Protein AF-A0A3D5VSG0-F1 (afdb_monomer_lite)

Radius of gyration: 18.74 Å; chains: 1; bounding box: 34×34×51 Å

Secondary structure (DSSP, 8-state):
-PPP-HHHHHHHHHHHHHHHHHHHHHHHHHHHHTT---S-------------S-------

pLDDT: mean 72.83, std 16.89, range [44.62, 93.19]

Structure (mmCIF, N/CA/C/O backbone):
data_AF-A0A3D5VSG0-F1
#
_entry.id   AF-A0A3D5VSG0-F1
#
loop_
_atom_site.group_PDB
_atom_site.id
_atom_site.type_symbol
_atom_site.label_atom_id
_atom_site.label_alt_id
_atom_site.label_comp_id
_atom_site.label_asym_id
_atom_site.label_entity_id
_atom_site.label_seq_id
_atom_site.pdbx_PDB_ins_code
_atom_site.Cartn_x
_atom_site.Cartn_y
_atom_site.Cartn_z
_atom_site.occupancy
_atom_site.B_iso_or_equiv
_atom_site.auth_seq_id
_atom_site.auth_comp_id
_atom_site.auth_asym_id
_atom_site.auth_atom_id
_atom_site.pdbx_PDB_model_num
ATOM 1 N N . MET A 1 1 ? 17.364 5.335 -23.610 1.00 71.12 1 MET A N 1
ATOM 2 C CA . MET A 1 1 ? 16.189 5.212 -22.719 1.00 71.12 1 MET A CA 1
ATOM 3 C C . MET A 1 1 ? 16.376 3.940 -21.915 1.00 71.12 1 MET A C 1
ATOM 5 O O . MET A 1 1 ? 16.619 2.911 -22.532 1.00 71.12 1 MET A O 1
ATOM 9 N N . ALA A 1 2 ? 16.381 4.004 -20.581 1.00 80.50 2 ALA A N 1
ATOM 10 C CA . ALA A 1 2 ? 16.440 2.786 -19.774 1.00 80.50 2 ALA A CA 1
ATOM 11 C C . ALA A 1 2 ? 15.183 1.954 -20.056 1.00 80.50 2 ALA A C 1
ATOM 13 O O . ALA A 1 2 ? 14.093 2.518 -20.149 1.00 80.50 2 ALA A O 1
ATOM 14 N N . THR A 1 3 ? 15.329 0.643 -20.231 1.00 77.50 3 THR A N 1
ATOM 15 C CA . THR A 1 3 ? 14.185 -0.259 -20.377 1.00 77.50 3 THR A CA 1
ATOM 16 C C . THR A 1 3 ? 13.326 -0.161 -19.114 1.00 77.50 3 THR A C 1
ATOM 18 O O . THR A 1 3 ? 13.848 -0.428 -18.026 1.00 77.50 3 THR A O 1
ATOM 21 N N . PRO A 1 4 ? 12.048 0.242 -19.209 1.00 84.88 4 PRO A N 1
ATOM 22 C CA . PRO A 1 4 ? 11.172 0.282 -18.046 1.00 84.88 4 PRO A CA 1
ATOM 23 C C . PRO A 1 4 ? 11.061 -1.118 -17.430 1.00 84.88 4 PRO A C 1
ATOM 25 O O . PRO A 1 4 ? 10.674 -2.083 -18.090 1.00 84.88 4 PRO A O 1
ATOM 28 N N . ASN A 1 5 ? 11.448 -1.243 -16.158 1.00 85.00 5 ASN A N 1
ATOM 29 C CA . ASN A 1 5 ? 11.363 -2.498 -15.416 1.00 85.00 5 ASN A CA 1
ATOM 30 C C . ASN A 1 5 ? 9.957 -2.639 -14.820 1.00 85.00 5 ASN A C 1
ATOM 32 O O . ASN A 1 5 ? 9.712 -2.358 -13.644 1.00 85.00 5 ASN A O 1
ATOM 36 N N . TYR A 1 6 ? 9.025 -3.079 -15.663 1.00 86.44 6 TYR A N 1
ATOM 37 C CA . TYR A 1 6 ? 7.617 -3.240 -15.303 1.00 86.44 6 TYR A CA 1
ATOM 38 C C . TYR A 1 6 ? 7.387 -4.236 -14.153 1.00 86.44 6 TYR A C 1
ATOM 40 O O . TYR A 1 6 ? 6.43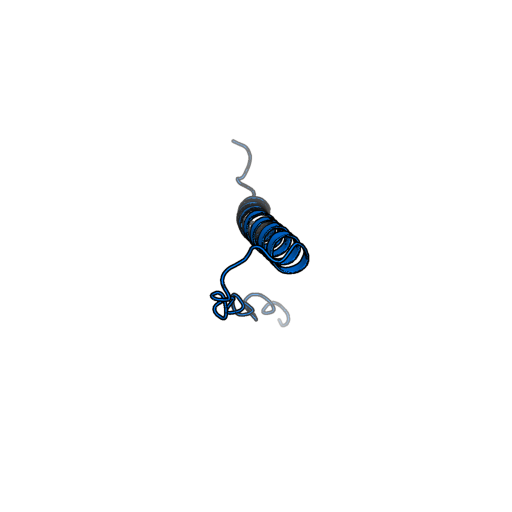4 -4.078 -13.388 1.00 86.44 6 TYR A O 1
ATOM 48 N N . GLY A 1 7 ? 8.274 -5.223 -13.975 1.00 91.81 7 GLY A N 1
ATOM 49 C CA . GLY A 1 7 ? 8.209 -6.163 -12.851 1.00 91.81 7 GLY A CA 1
ATOM 50 C C . GLY A 1 7 ? 8.415 -5.469 -11.502 1.00 91.81 7 GLY A C 1
ATOM 51 O O . GLY A 1 7 ? 7.656 -5.689 -10.554 1.00 91.81 7 GLY A O 1
ATOM 52 N N . TYR A 1 8 ? 9.394 -4.566 -11.427 1.00 89.56 8 TYR A N 1
ATOM 53 C CA . TYR A 1 8 ? 9.644 -3.775 -10.226 1.00 89.56 8 TYR A CA 1
ATOM 54 C C . TYR A 1 8 ? 8.528 -2.756 -9.960 1.00 89.56 8 TYR A C 1
ATOM 56 O O . TYR A 1 8 ? 8.063 -2.646 -8.826 1.00 89.56 8 TYR A O 1
ATOM 64 N N . GLU A 1 9 ? 8.038 -2.060 -10.990 1.00 90.50 9 GLU A N 1
ATOM 65 C CA . GLU A 1 9 ? 6.934 -1.098 -10.844 1.00 90.50 9 GLU A CA 1
ATOM 66 C C . GLU A 1 9 ? 5.638 -1.753 -10.351 1.00 90.50 9 GLU A C 1
ATOM 68 O O . GLU A 1 9 ? 4.940 -1.188 -9.503 1.00 90.50 9 GLU A O 1
ATOM 73 N N . LYS A 1 10 ? 5.327 -2.963 -10.834 1.00 91.94 10 LYS A N 1
ATOM 74 C CA . LYS A 1 10 ? 4.184 -3.747 -10.350 1.00 91.94 10 LYS A CA 1
ATOM 75 C C . LYS A 1 10 ? 4.346 -4.091 -8.869 1.00 91.94 10 LYS A C 1
ATOM 77 O 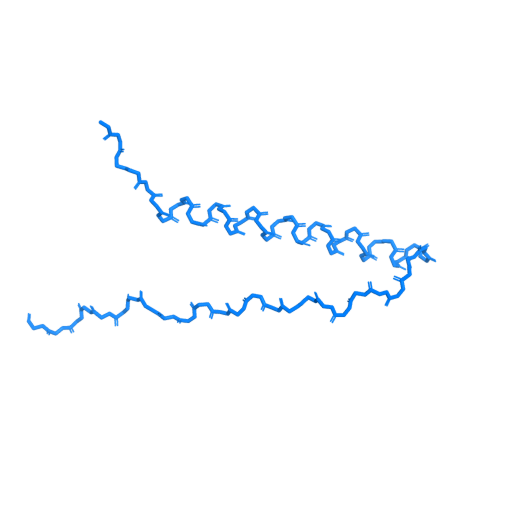O . LYS A 1 10 ? 3.452 -3.798 -8.074 1.00 91.94 10 LYS A O 1
ATOM 82 N N . ARG A 1 11 ? 5.513 -4.618 -8.476 1.00 90.94 11 ARG A N 1
ATOM 83 C CA . ARG A 1 11 ? 5.802 -4.976 -7.079 1.00 90.94 11 ARG A CA 1
ATOM 84 C C . ARG A 1 11 ? 5.770 -3.759 -6.156 1.00 90.94 11 ARG A C 1
ATOM 86 O O . ARG A 1 11 ? 5.251 -3.859 -5.052 1.00 90.94 11 ARG A O 1
ATOM 93 N N . GLN A 1 12 ? 6.267 -2.602 -6.595 1.00 93.19 12 GLN A N 1
ATOM 94 C CA . GLN A 1 12 ? 6.200 -1.355 -5.824 1.00 93.19 12 GLN A CA 1
ATOM 95 C C . GLN A 1 12 ? 4.758 -0.886 -5.598 1.00 93.19 12 GLN A C 1
ATOM 97 O O . GLN A 1 12 ? 4.413 -0.508 -4.479 1.00 93.19 12 GLN A O 1
ATOM 102 N N . LYS A 1 13 ? 3.890 -0.960 -6.616 1.00 90.38 13 LYS A N 1
ATOM 103 C CA . LYS A 1 13 ? 2.461 -0.624 -6.471 1.00 90.38 13 LYS A CA 1
ATOM 104 C C . LYS A 1 13 ? 1.753 -1.563 -5.493 1.00 90.38 13 LYS A C 1
ATOM 106 O O . LYS A 1 13 ? 0.987 -1.101 -4.647 1.00 90.38 13 LYS A O 1
ATOM 111 N N . GLU A 1 14 ? 2.033 -2.861 -5.564 1.00 92.31 14 GLU A N 1
ATOM 112 C CA . GLU A 1 14 ? 1.485 -3.846 -4.626 1.00 92.31 14 GLU A CA 1
ATOM 113 C C . GLU A 1 14 ? 2.023 -3.644 -3.203 1.00 92.31 14 GLU A C 1
ATOM 115 O O . GLU A 1 14 ? 1.236 -3.631 -2.258 1.00 92.31 14 GLU A O 1
ATOM 120 N N . LEU A 1 15 ? 3.328 -3.394 -3.038 1.00 88.50 15 LEU A N 1
ATOM 121 C CA . LEU A 1 15 ? 3.945 -3.088 -1.742 1.00 88.50 15 LEU A CA 1
ATOM 122 C C . LEU A 1 15 ? 3.368 -1.812 -1.125 1.00 88.50 15 LEU A C 1
ATOM 124 O O . LEU A 1 15 ? 3.081 -1.794 0.069 1.00 88.50 15 LEU A O 1
ATOM 128 N N . ALA A 1 16 ? 3.153 -0.761 -1.917 1.00 91.25 16 ALA A N 1
ATOM 129 C CA . ALA A 1 16 ? 2.519 0.468 -1.448 1.00 91.25 16 ALA A CA 1
ATOM 130 C C . ALA A 1 16 ? 1.068 0.221 -1.002 1.00 91.25 16 ALA A C 1
ATOM 132 O O . ALA A 1 16 ? 0.661 0.678 0.068 1.00 91.25 16 ALA A O 1
ATOM 133 N N . LYS A 1 17 ? 0.294 -0.545 -1.785 1.00 91.69 17 LYS A N 1
ATOM 134 C CA . LYS A 1 17 ? -1.093 -0.893 -1.446 1.00 91.69 17 LYS A CA 1
ATOM 135 C C . LYS A 1 17 ? -1.167 -1.760 -0.185 1.00 91.69 17 LYS A C 1
ATOM 137 O O . LYS A 1 17 ? -2.010 -1.494 0.667 1.00 91.69 17 LYS A O 1
ATOM 142 N N . ARG A 1 18 ? -0.266 -2.740 -0.032 1.00 89.75 18 ARG A N 1
ATOM 143 C CA . ARG A 1 18 ? -0.159 -3.590 1.166 1.00 89.75 18 ARG A CA 1
ATOM 144 C C . ARG A 1 18 ? 0.245 -2.799 2.404 1.00 89.75 18 ARG A C 1
ATOM 146 O O . ARG A 1 18 ? -0.467 -2.872 3.394 1.00 89.75 18 ARG A O 1
ATOM 153 N N . LYS A 1 19 ? 1.296 -1.975 2.332 1.00 90.50 19 LYS A N 1
ATOM 154 C CA . LYS A 1 19 ? 1.736 -1.132 3.460 1.00 90.50 19 LYS A CA 1
ATOM 155 C C . LYS A 1 19 ? 0.621 -0.218 3.960 1.00 90.50 19 LYS A C 1
ATOM 157 O O . LYS A 1 19 ? 0.351 -0.188 5.152 1.00 90.50 19 LYS A O 1
ATOM 162 N N . LYS A 1 20 ? -0.083 0.463 3.047 1.00 91.69 20 LYS A N 1
ATOM 163 C CA . LYS A 1 20 ? -1.211 1.338 3.405 1.00 91.69 20 LYS A CA 1
ATOM 164 C C . LYS A 1 20 ? -2.356 0.571 4.078 1.00 91.69 20 LYS A C 1
ATOM 166 O O . LYS A 1 20 ? -3.019 1.096 4.968 1.00 91.69 20 LYS A O 1
ATOM 171 N N . LYS A 1 21 ? -2.608 -0.662 3.634 1.00 89.62 21 LYS A N 1
ATOM 172 C CA . LYS A 1 21 ? -3.638 -1.547 4.186 1.00 89.62 21 LYS A CA 1
ATOM 173 C C . LYS A 1 21 ? -3.253 -2.049 5.582 1.00 89.62 21 LYS A C 1
ATOM 175 O O . LYS A 1 21 ? -4.041 -1.911 6.511 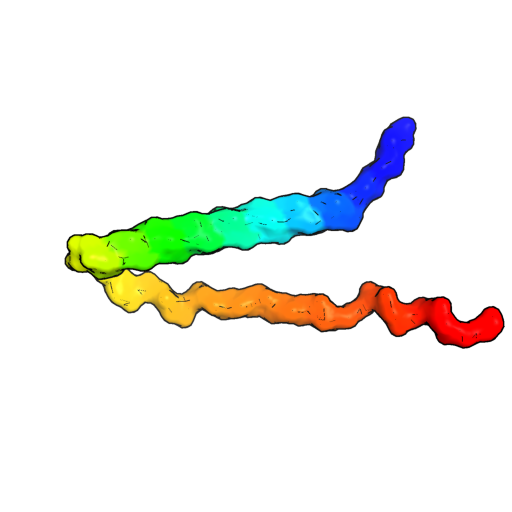1.00 89.62 21 LYS A O 1
ATOM 180 N N . GLU A 1 22 ? -2.028 -2.543 5.738 1.00 87.31 22 GLU A N 1
ATOM 181 C CA . GLU A 1 22 ? -1.471 -3.018 7.009 1.00 87.31 22 GLU A CA 1
ATOM 182 C C . GLU A 1 22 ? -1.392 -1.896 8.056 1.00 87.31 22 GLU A C 1
ATOM 184 O O . GLU A 1 22 ? -1.782 -2.105 9.200 1.00 87.31 22 GLU A O 1
ATOM 189 N N . GLU A 1 23 ? -0.982 -0.683 7.670 1.00 89.62 23 GLU A N 1
ATOM 190 C CA . GLU A 1 23 ? -0.970 0.486 8.559 1.00 89.62 23 GLU A CA 1
ATOM 191 C C . GLU A 1 23 ? -2.383 0.843 9.037 1.00 89.62 23 GLU A C 1
ATOM 193 O O . GLU A 1 23 ? -2.613 1.025 10.232 1.00 89.62 23 GLU A O 1
ATOM 198 N N . LYS A 1 24 ? -3.366 0.853 8.126 1.00 88.81 24 LYS A N 1
ATOM 199 C CA . LYS A 1 24 ? -4.767 1.117 8.476 1.00 88.81 24 LYS A CA 1
ATOM 200 C C . LYS A 1 24 ? -5.325 0.060 9.434 1.00 88.81 24 LYS A C 1
ATOM 202 O O . LYS A 1 24 ? -6.013 0.415 10.392 1.00 88.81 24 LYS A O 1
ATOM 207 N N . LEU A 1 25 ? -5.031 -1.217 9.187 1.00 84.31 25 LEU A N 1
ATOM 208 C CA . LEU A 1 25 ? -5.429 -2.323 10.062 1.00 84.31 25 LEU A CA 1
ATOM 209 C C . LEU A 1 25 ? -4.773 -2.202 11.438 1.00 84.31 25 LEU A C 1
ATOM 211 O O . LEU A 1 25 ? -5.461 -2.334 12.448 1.00 84.31 25 LEU A O 1
ATOM 215 N N . LYS A 1 26 ? -3.478 -1.873 11.491 1.00 86.50 26 LYS A N 1
ATOM 216 C CA . LYS A 1 26 ? -2.746 -1.677 12.743 1.00 86.50 26 LYS A CA 1
ATOM 217 C C . LYS A 1 26 ? -3.320 -0.523 13.563 1.00 86.50 26 LYS A C 1
ATOM 219 O O . LYS A 1 26 ? -3.651 -0.729 14.724 1.00 86.50 26 LYS A O 1
ATOM 224 N N . SER A 1 27 ? -3.554 0.647 12.963 1.00 86.06 27 SER A N 1
ATOM 225 C CA . SER A 1 27 ? -4.181 1.776 13.668 1.00 86.06 27 SER A CA 1
ATOM 226 C C . SER A 1 27 ? -5.605 1.464 14.134 1.00 86.06 27 SER A C 1
ATOM 228 O O . SER A 1 27 ? -6.039 1.940 15.183 1.00 86.06 27 SER A O 1
ATOM 230 N N . LYS A 1 28 ? -6.357 0.656 13.375 1.00 83.69 28 LYS A N 1
ATOM 231 C CA . LYS A 1 28 ? -7.694 0.213 13.786 1.00 83.69 28 LYS A CA 1
ATOM 232 C C . LYS A 1 28 ? -7.634 -0.784 14.947 1.00 83.69 28 LYS A C 1
ATOM 234 O O . LYS A 1 28 ? -8.449 -0.680 15.860 1.00 83.69 28 LYS A O 1
ATOM 239 N N . ALA A 1 29 ? -6.671 -1.702 14.936 1.00 84.06 29 ALA A N 1
ATOM 240 C CA . ALA A 1 29 ? -6.422 -2.643 16.024 1.00 84.06 29 ALA A CA 1
ATOM 241 C C . ALA A 1 29 ? -5.962 -1.927 17.304 1.00 84.06 29 ALA A C 1
ATOM 243 O O . ALA A 1 29 ? -6.487 -2.210 18.377 1.00 84.06 29 ALA A O 1
ATOM 244 N N . GLU A 1 30 ? -5.062 -0.949 17.189 1.00 85.00 30 GLU A N 1
ATOM 245 C CA . GLU A 1 30 ? -4.626 -0.103 18.307 1.00 85.00 30 GLU A CA 1
ATOM 246 C C . GLU A 1 30 ? -5.807 0.669 18.913 1.00 85.00 30 GLU A C 1
ATOM 248 O O . GLU A 1 30 ? -5.983 0.654 20.127 1.00 85.00 30 GLU A O 1
ATOM 253 N N . ARG A 1 31 ? -6.693 1.245 18.086 1.00 82.56 31 ARG A N 1
ATOM 254 C CA . ARG A 1 31 ? -7.898 1.939 18.580 1.00 82.56 31 ARG A CA 1
ATOM 255 C C . ARG A 1 31 ? -8.916 0.999 19.242 1.00 82.56 31 ARG A C 1
ATOM 257 O O . ARG A 1 31 ? -9.600 1.398 20.183 1.00 82.56 31 ARG A O 1
ATOM 264 N N . LYS A 1 32 ? -9.034 -0.245 18.758 1.00 79.69 32 LYS A N 1
ATOM 265 C CA . LYS A 1 32 ? -9.846 -1.294 19.405 1.00 79.69 32 LYS A CA 1
ATOM 266 C C . LYS A 1 32 ? -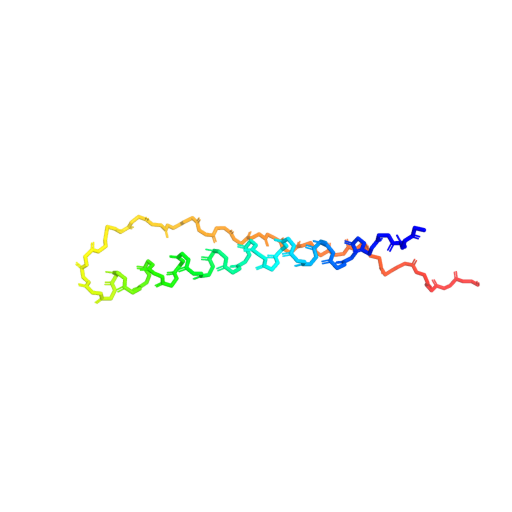9.268 -1.668 20.774 1.00 79.69 32 LYS A C 1
ATOM 268 O O . LYS A 1 32 ? -10.026 -1.780 21.729 1.00 79.69 32 LYS A O 1
ATOM 273 N N . LEU A 1 33 ? -7.943 -1.797 20.881 1.00 80.69 33 LEU A N 1
ATOM 274 C CA . LEU A 1 33 ? -7.237 -2.057 22.143 1.00 80.69 33 LEU A CA 1
ATOM 275 C C . LEU A 1 33 ? -7.424 -0.934 23.169 1.00 80.69 33 LEU A C 1
ATOM 277 O O . LEU A 1 33 ? -7.538 -1.214 24.358 1.00 80.69 33 LEU A O 1
ATOM 281 N N . THR A 1 34 ? -7.497 0.323 22.727 1.00 80.88 34 THR A N 1
ATOM 282 C CA . THR A 1 34 ? -7.742 1.474 23.612 1.00 80.88 34 THR A CA 1
ATOM 283 C C . THR A 1 34 ? -9.221 1.697 23.953 1.00 80.88 34 THR A C 1
ATOM 285 O O . THR A 1 34 ? -9.531 2.659 24.647 1.00 80.88 34 THR A O 1
ATOM 288 N N . GLY A 1 35 ? -10.137 0.833 23.494 1.00 70.56 35 GLY A N 1
ATOM 289 C CA . GLY A 1 35 ? -11.558 0.862 23.871 1.00 70.56 35 GLY A CA 1
ATOM 290 C C . GLY A 1 35 ? -12.420 1.929 23.181 1.00 70.56 35 GLY A C 1
ATOM 291 O O . GLY A 1 35 ? -13.567 2.111 23.575 1.00 70.56 35 GLY A O 1
ATOM 292 N N . ASP A 1 36 ? -11.906 2.610 22.150 1.00 68.19 36 ASP A N 1
ATOM 293 C CA . ASP A 1 36 ? -12.550 3.783 21.520 1.00 68.19 36 ASP A CA 1
ATOM 294 C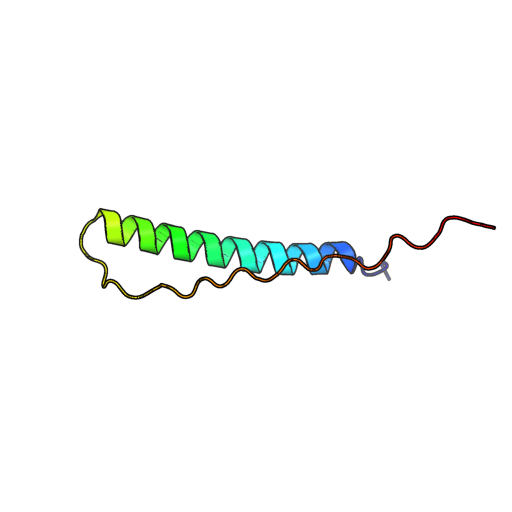 C . ASP A 1 36 ? -13.068 3.507 20.086 1.00 68.19 36 ASP A C 1
ATOM 296 O O . ASP A 1 36 ? -13.481 4.409 19.361 1.00 68.19 36 ASP A O 1
ATOM 300 N N . ALA A 1 37 ? -13.029 2.256 19.606 1.00 67.75 37 ALA A N 1
ATOM 301 C CA . ALA A 1 37 ? -13.332 1.945 18.203 1.00 67.75 37 ALA A CA 1
ATOM 302 C C . ALA A 1 37 ? -14.725 1.315 17.977 1.00 67.75 37 ALA A C 1
ATOM 304 O O . ALA A 1 37 ? -14.997 0.252 18.537 1.00 67.75 37 ALA A O 1
ATOM 305 N N . PRO A 1 38 ? -15.554 1.856 17.057 1.00 59.25 38 PRO A 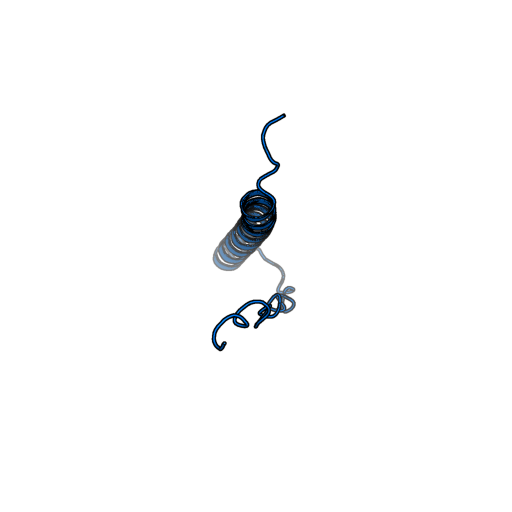N 1
ATOM 306 C CA . PRO A 1 38 ? -16.787 1.205 16.621 1.00 59.25 38 PRO A CA 1
ATOM 307 C C . PRO A 1 38 ? -16.498 -0.092 15.846 1.00 59.25 38 PRO A C 1
ATOM 309 O O . PRO A 1 38 ? -15.566 -0.179 15.039 1.00 59.25 38 PRO A O 1
ATOM 312 N N . GLU A 1 39 ? -17.324 -1.105 16.092 1.00 57.47 39 GLU A N 1
ATOM 313 C CA . GLU A 1 39 ? -17.150 -2.524 15.751 1.00 57.47 39 GLU A CA 1
ATOM 314 C C . GLU A 1 39 ? -17.313 -2.882 14.260 1.00 57.47 39 GLU A C 1
ATOM 316 O O . GLU A 1 39 ? -17.581 -4.024 13.923 1.00 57.47 39 GLU A O 1
ATOM 321 N N . ASN A 1 40 ? -17.133 -1.940 13.335 1.00 62.25 40 ASN A N 1
ATOM 322 C CA . ASN A 1 40 ? -17.435 -2.173 11.921 1.00 62.25 40 ASN A CA 1
ATOM 323 C C . ASN A 1 40 ? -16.158 -2.266 11.070 1.00 62.25 40 ASN A C 1
ATOM 325 O O . ASN A 1 40 ? -15.609 -1.227 10.707 1.00 62.25 40 ASN A O 1
ATOM 329 N N . ASP A 1 41 ? -15.637 -3.471 10.812 1.00 57.56 41 ASP A N 1
ATOM 330 C CA . ASP A 1 41 ? -14.751 -3.790 9.665 1.00 57.56 41 ASP A CA 1
ATOM 331 C C . ASP A 1 41 ? -14.558 -5.314 9.571 1.00 57.56 41 ASP A C 1
ATOM 333 O O . ASP A 1 41 ? -13.547 -5.866 9.998 1.00 57.56 41 ASP A O 1
ATOM 337 N N . GLU A 1 42 ? -15.551 -6.004 9.020 1.00 54.12 42 GLU A N 1
ATOM 338 C CA . GLU A 1 42 ? -15.453 -7.411 8.594 1.00 54.12 42 GLU A CA 1
ATOM 339 C C . GLU A 1 42 ? -15.360 -7.516 7.063 1.00 54.12 42 GLU A C 1
ATOM 341 O O . GLU A 1 42 ? -15.883 -8.423 6.426 1.00 54.12 42 GLU A O 1
ATOM 346 N N . THR A 1 43 ? -14.683 -6.562 6.428 1.00 56.22 43 THR A N 1
ATOM 347 C CA . THR A 1 43 ? -14.468 -6.581 4.975 1.00 56.22 43 THR A CA 1
ATOM 348 C C . THR A 1 43 ? -13.019 -6.289 4.652 1.00 56.22 43 THR A C 1
ATOM 350 O O . THR A 1 43 ? -12.693 -5.322 3.969 1.00 56.22 43 THR A O 1
ATOM 353 N N . ASP A 1 44 ? -12.141 -7.165 5.125 1.00 55.59 44 ASP A N 1
ATOM 354 C CA . ASP A 1 44 ? -10.817 -7.314 4.543 1.00 55.59 44 ASP A CA 1
ATOM 355 C C . ASP A 1 44 ? -10.775 -8.602 3.726 1.00 55.59 44 ASP A C 1
ATOM 357 O O . ASP A 1 44 ? -10.116 -9.577 4.066 1.00 55.59 44 ASP A O 1
ATOM 361 N N . ALA A 1 45 ? -11.557 -8.611 2.644 1.00 54.44 45 ALA A N 1
ATOM 362 C CA . ALA A 1 45 ? -11.444 -9.635 1.624 1.00 54.44 45 ALA A CA 1
ATOM 363 C C . ALA A 1 45 ? -9.986 -9.668 1.148 1.00 54.44 45 ALA A C 1
ATOM 365 O O . ALA A 1 45 ? -9.424 -8.652 0.703 1.00 54.44 45 ALA A O 1
ATOM 366 N N . GLU A 1 46 ? -9.369 -10.836 1.296 1.00 56.22 46 GLU A N 1
ATOM 367 C CA . GLU A 1 46 ? -8.065 -11.137 0.735 1.00 56.22 46 GLU A CA 1
ATOM 368 C C . GLU A 1 46 ? -8.063 -10.717 -0.739 1.00 56.22 46 GLU A C 1
ATOM 370 O O . GLU A 1 46 ? -8.964 -11.111 -1.488 1.00 56.22 46 GLU A O 1
ATOM 375 N N . PRO A 1 47 ? -7.104 -9.895 -1.206 1.00 53.00 47 PRO A N 1
ATOM 376 C CA . PRO A 1 47 ? -6.884 -9.822 -2.633 1.00 53.00 47 PRO A CA 1
ATOM 377 C C . PRO A 1 47 ? -6.388 -11.209 -3.029 1.00 53.00 47 PRO A C 1
ATOM 379 O O . PRO A 1 47 ? -5.257 -11.574 -2.709 1.00 53.00 47 PRO A O 1
ATOM 382 N N . GLY A 1 48 ? -7.295 -11.973 -3.642 1.00 51.94 48 GLY A N 1
ATOM 383 C CA . GLY A 1 48 ? -7.058 -13.314 -4.141 1.00 51.94 48 GLY A CA 1
ATOM 384 C C . GLY A 1 48 ? -5.678 -13.423 -4.767 1.00 51.94 48 GLY A C 1
ATOM 385 O O . GLY A 1 48 ? -5.220 -12.532 -5.489 1.00 51.94 48 GLY A O 1
ATOM 386 N N . THR A 1 49 ? -5.013 -14.516 -4.431 1.00 45.50 49 THR A N 1
ATOM 387 C CA . THR A 1 49 ? -3.815 -14.987 -5.103 1.00 45.50 49 THR A CA 1
ATOM 388 C C . THR A 1 49 ? -3.992 -14.832 -6.620 1.00 45.50 49 THR A C 1
ATOM 390 O O . THR A 1 49 ? -4.893 -15.448 -7.191 1.00 45.50 49 THR A O 1
ATOM 393 N N . PRO A 1 50 ? -3.157 -14.058 -7.338 1.00 49.47 50 PRO A N 1
ATOM 394 C CA . PRO A 1 50 ? -2.934 -14.377 -8.732 1.00 49.47 50 PRO A CA 1
ATOM 395 C C . PRO A 1 50 ? -2.034 -15.613 -8.712 1.00 49.47 50 PRO A C 1
ATOM 397 O O . PRO A 1 50 ? -0.808 -15.517 -8.762 1.00 49.47 50 PRO A O 1
ATOM 400 N N . ALA A 1 51 ? -2.654 -16.777 -8.520 1.00 53.59 51 ALA A N 1
ATOM 401 C CA . ALA A 1 51 ? -2.039 -18.012 -8.944 1.00 53.59 51 ALA A CA 1
ATOM 402 C C . ALA A 1 51 ? -1.921 -17.948 -10.471 1.00 53.59 51 ALA A C 1
ATOM 404 O O . ALA A 1 51 ? -2.915 -17.759 -11.165 1.00 53.59 51 ALA A O 1
ATOM 405 N N . GLU A 1 52 ? -0.685 -18.130 -10.923 1.00 51.53 52 GLU A N 1
ATOM 406 C CA . GLU A 1 52 ? -0.333 -18.760 -12.192 1.00 51.53 52 GLU A CA 1
ATOM 407 C C . GLU A 1 52 ? -0.425 -17.930 -13.481 1.00 51.53 52 GLU A C 1
ATOM 409 O O . GLU A 1 52 ? -1.435 -17.330 -13.839 1.00 51.53 52 GLU A O 1
ATOM 414 N N . GLY A 1 53 ? 0.701 -17.930 -14.194 1.00 51.41 53 GLY A N 1
ATOM 415 C CA . GLY A 1 53 ? 0.851 -17.343 -15.517 1.00 51.41 53 GLY A CA 1
ATOM 416 C C . GLY A 1 53 ? 2.283 -16.908 -15.818 1.00 51.41 53 GLY A C 1
ATOM 417 O O . GLY A 1 53 ? 2.471 -15.736 -16.116 1.00 51.41 53 GLY A O 1
ATOM 418 N N . ASP A 1 54 ? 3.271 -17.793 -15.623 1.00 45.94 54 ASP A N 1
ATOM 419 C CA . ASP A 1 54 ? 4.320 -18.097 -16.622 1.00 45.94 54 ASP A CA 1
ATOM 420 C C . ASP A 1 54 ? 5.273 -19.177 -16.064 1.00 45.94 54 ASP A C 1
ATOM 422 O O . ASP A 1 54 ? 6.402 -18.928 -15.647 1.00 45.94 54 ASP A O 1
ATOM 426 N N . ALA A 1 55 ? 4.761 -20.403 -15.977 1.00 49.84 55 ALA A N 1
ATOM 427 C CA . ALA A 1 55 ? 5.565 -21.618 -15.955 1.00 49.84 55 ALA A CA 1
ATOM 428 C C . ALA A 1 55 ? 5.159 -22.420 -17.199 1.00 49.84 55 ALA A C 1
ATOM 430 O O . ALA A 1 55 ? 4.452 -23.416 -17.111 1.00 49.84 55 ALA A O 1
ATOM 431 N N . ALA A 1 56 ? 5.516 -21.913 -18.379 1.00 52.03 56 ALA A N 1
ATOM 432 C CA . ALA A 1 56 ? 5.328 -22.609 -19.647 1.00 52.03 56 ALA A CA 1
ATOM 433 C C . ALA A 1 56 ? 6.524 -22.306 -20.555 1.00 52.03 56 ALA A C 1
ATOM 435 O O . ALA A 1 56 ? 6.523 -21.358 -21.334 1.00 52.03 56 ALA A O 1
ATOM 436 N N . GLY A 1 57 ? 7.571 -23.112 -20.407 1.00 44.62 57 GLY A N 1
ATOM 437 C CA . GLY A 1 57 ? 8.785 -22.998 -21.206 1.00 44.62 57 GLY A CA 1
ATOM 438 C C . GLY A 1 57 ? 9.790 -24.120 -20.964 1.00 44.62 57 GLY A C 1
ATOM 439 O O . GLY A 1 57 ? 10.987 -23.866 -21.019 1.00 44.62 57 GLY A O 1
ATOM 440 N N . GLU A 1 58 ? 9.325 -25.337 -20.670 1.00 56.97 58 GLU A N 1
ATOM 441 C CA . GLU A 1 58 ? 10.116 -26.557 -20.866 1.00 56.97 58 GLU A CA 1
ATOM 442 C C . GLU A 1 58 ? 9.473 -27.358 -22.014 1.00 56.97 58 GLU A C 1
ATOM 444 O O . GLU A 1 58 ? 8.247 -27.395 -22.114 1.00 56.97 58 GLU A O 1
ATOM 449 N N . ALA A 1 59 ? 10.320 -27.995 -22.832 1.00 47.59 59 ALA A N 1
ATOM 450 C CA . ALA A 1 59 ? 10.041 -28.939 -23.924 1.00 47.59 59 ALA A CA 1
ATOM 451 C C . ALA A 1 59 ? 9.909 -28.371 -25.354 1.00 47.59 59 ALA A C 1
ATOM 453 O O . ALA A 1 59 ? 8.811 -28.229 -25.896 1.00 47.59 59 ALA A O 1
ATOM 454 N N . SER A 1 60 ? 11.052 -28.183 -26.026 1.00 48.38 60 SER A N 1
ATOM 455 C CA . SER A 1 60 ? 11.481 -28.982 -27.203 1.00 48.38 60 SER A CA 1
ATOM 456 C C . SER A 1 60 ? 12.860 -28.549 -27.692 1.00 48.38 60 SER A C 1
ATOM 458 O O . SER A 1 60 ? 13.065 -27.327 -27.853 1.00 48.38 60 SER A O 1
#

Foldseek 3Di:
DPDPPVVVVVVVVVVVVVVVVVVVVVVQVVCVVVVNHDPDDPPPPPPDDPPDDDPPDDDD

Sequence (60 aa):
MATPNYGYEKRQKELAKRKKKEEKLKSKAERKLTGDAPENDETDAEPGTPAEGDAAGEAS